Protein AF-X1QWD6-F1 (afdb_monomer_lite)

Organism: NCBI:txid412755

InterPro domains:
  IPR014016 UvrD-like helicase, ATP-binding domain [PF00580] (6-97)
  IPR027417 P-loop containing nucleoside triphosphate hydrolase [G3DSA:3.40.50.300] (2-114)
  IPR027417 P-loop containing nucleoside triphosphate hydrolase [SSF52540] (5-113)

Secondary structure (DSSP, 8-state):
-GGGGG--EEESSHHHHHHHHHHHHHHHHHHHTT---TTHHHHHHHHT--HHHHHHHHHHHHHHHHHTGGG--EEEHHHHHHHHHHHHHHHTT--TT------HHHHHHHHH--

Sequence (114 aa):
PEIFRHILAVTFTNKATDEMKGRILEELFRLASGVDSYVRSEIIEQQKLDGEEVSARARIILETILHNYSRFHIETIDRFFQRAIRAFTKEIGLAAGYEVELDAPRILSEAVDM

Foldseek 3Di:
DCCLLVDAAADADPVVLVVVVVVVLVQLVCLLVLHDDPCQVVCCVVVVDDSNVSNVVSVVVNVVCVVVVVSNRRYYPVVVVVVVVVVVCVVVCVDPPPPVVPPPVVVVVVVVVD

Structure (mmCIF, N/CA/C/O backbone):
data_AF-X1QWD6-F1
#
_entry.id   AF-X1QWD6-F1
#
loop_
_atom_site.group_PDB
_atom_site.id
_atom_site.type_symbol
_atom_site.label_atom_id
_atom_site.label_alt_id
_atom_site.label_comp_id
_atom_site.label_asym_id
_atom_site.label_entity_id
_atom_site.label_seq_id
_atom_site.pdbx_PDB_ins_code
_atom_site.Cartn_x
_atom_site.Cartn_y
_atom_site.Cartn_z
_atom_site.occupancy
_atom_site.B_iso_or_equiv
_atom_site.auth_seq_id
_atom_site.auth_comp_id
_atom_site.auth_asym_id
_atom_site.auth_atom_id
_atom_site.pdbx_PDB_model_num
ATOM 1 N N . PRO A 1 1 ? -13.595 -1.987 -1.562 1.00 71.81 1 PRO A N 1
ATOM 2 C CA . PRO A 1 1 ? -12.260 -2.329 -1.007 1.00 71.81 1 PRO A CA 1
ATOM 3 C C . PRO A 1 1 ? -11.137 -2.463 -2.053 1.00 71.81 1 PRO A C 1
ATOM 5 O O . PRO A 1 1 ? -9.989 -2.261 -1.694 1.00 71.81 1 PRO A O 1
ATOM 8 N N . GLU A 1 2 ? -11.432 -2.756 -3.328 1.00 89.12 2 GLU A N 1
ATOM 9 C CA . GLU A 1 2 ? -10.403 -3.082 -4.341 1.00 89.12 2 GLU A CA 1
ATOM 10 C C . GLU A 1 2 ? -9.769 -1.880 -5.065 1.00 89.12 2 GLU A C 1
ATOM 12 O O . GLU A 1 2 ? -8.957 -2.055 -5.970 1.00 89.12 2 GLU A O 1
ATOM 17 N N . ILE A 1 3 ? -10.110 -0.650 -4.667 1.00 90.88 3 ILE A N 1
ATOM 18 C CA . ILE A 1 3 ? -9.656 0.585 -5.334 1.00 90.88 3 ILE A CA 1
ATOM 19 C C . ILE A 1 3 ? -8.124 0.687 -5.365 1.00 90.88 3 ILE A C 1
ATOM 21 O O . ILE A 1 3 ? -7.572 1.178 -6.346 1.00 90.88 3 ILE A O 1
ATOM 25 N N . PHE A 1 4 ? -7.424 0.163 -4.350 1.00 93.62 4 PHE A N 1
ATOM 26 C CA . PHE A 1 4 ? -5.957 0.183 -4.290 1.00 93.62 4 PHE A CA 1
ATOM 27 C C . PHE A 1 4 ? -5.287 -0.481 -5.503 1.00 93.62 4 PHE A C 1
ATOM 29 O O . PHE A 1 4 ? -4.175 -0.103 -5.855 1.00 93.62 4 PHE A O 1
ATOM 36 N N . ARG A 1 5 ? -5.962 -1.424 -6.179 1.00 93.50 5 ARG A N 1
ATOM 37 C CA . ARG A 1 5 ? -5.456 -2.076 -7.399 1.00 93.50 5 ARG A CA 1
ATOM 38 C C . ARG A 1 5 ? -5.320 -1.113 -8.579 1.00 93.50 5 ARG A C 1
ATOM 40 O O . ARG A 1 5 ? -4.647 -1.433 -9.553 1.00 93.50 5 ARG A O 1
ATOM 47 N N . HIS A 1 6 ? -5.985 0.037 -8.509 1.00 93.44 6 HIS A N 1
ATOM 48 C CA . HIS A 1 6 ? -5.956 1.086 -9.525 1.00 93.44 6 HIS A CA 1
ATOM 49 C C . HIS A 1 6 ? -5.062 2.267 -9.128 1.00 93.44 6 HIS A C 1
ATOM 51 O O . HIS A 1 6 ? -4.923 3.209 -9.903 1.00 93.44 6 HIS A O 1
ATOM 57 N N . ILE A 1 7 ? -4.450 2.226 -7.941 1.00 95.19 7 ILE A N 1
ATOM 58 C CA . ILE A 1 7 ? -3.510 3.246 -7.479 1.00 95.19 7 ILE A CA 1
ATOM 59 C C . ILE A 1 7 ? -2.102 2.798 -7.860 1.00 95.19 7 ILE A C 1
ATOM 61 O O . ILE A 1 7 ? -1.663 1.726 -7.454 1.00 95.19 7 ILE A O 1
ATOM 65 N N . LEU A 1 8 ? -1.395 3.634 -8.620 1.00 95.44 8 LEU A N 1
ATOM 66 C CA . LEU A 1 8 ? 0.023 3.465 -8.920 1.00 95.44 8 LEU A CA 1
ATOM 67 C C . LEU A 1 8 ? 0.818 4.549 -8.191 1.00 95.44 8 LEU A C 1
ATOM 69 O O . LEU A 1 8 ? 0.640 5.734 -8.464 1.00 95.44 8 LEU A O 1
ATOM 73 N N . ALA A 1 9 ? 1.718 4.131 -7.307 1.00 96.81 9 ALA A N 1
ATOM 74 C CA . ALA A 1 9 ? 2.713 5.003 -6.699 1.00 96.81 9 ALA A CA 1
ATOM 75 C C . ALA A 1 9 ? 4.106 4.625 -7.211 1.00 96.81 9 ALA A C 1
ATOM 77 O O . ALA A 1 9 ? 4.488 3.453 -7.214 1.00 96.81 9 ALA A O 1
ATOM 78 N N . VAL A 1 10 ? 4.863 5.630 -7.647 1.00 96.94 10 VAL A N 1
ATOM 79 C CA . VAL A 1 10 ? 6.181 5.446 -8.258 1.00 96.94 10 VAL A CA 1
ATOM 80 C C . VAL A 1 10 ? 7.249 6.091 -7.385 1.00 96.94 10 VAL A C 1
ATOM 82 O O . VAL A 1 10 ? 7.076 7.206 -6.897 1.00 96.94 10 VAL A O 1
ATOM 85 N N . THR A 1 11 ? 8.364 5.392 -7.190 1.00 97.69 11 THR A N 1
ATOM 86 C CA . THR A 1 11 ? 9.508 5.861 -6.395 1.00 97.69 11 THR A CA 1
ATOM 87 C C . THR A 1 11 ? 10.825 5.712 -7.162 1.00 97.69 11 THR A C 1
ATOM 89 O O . THR A 1 11 ? 10.887 5.048 -8.195 1.00 97.69 11 THR A O 1
ATOM 92 N N . PHE A 1 12 ? 11.902 6.317 -6.657 1.00 97.56 12 PHE A N 1
ATOM 93 C CA . PHE A 1 12 ? 13.229 6.200 -7.276 1.00 97.56 12 PHE A CA 1
ATOM 94 C C . PHE A 1 12 ? 14.026 4.977 -6.814 1.00 97.56 12 PHE A C 1
ATOM 96 O O . PHE A 1 12 ? 14.914 4.527 -7.525 1.00 97.56 12 PHE A O 1
ATOM 103 N N . THR A 1 13 ? 13.751 4.434 -5.626 1.00 97.31 13 THR A N 1
ATOM 104 C CA . THR A 1 13 ? 14.556 3.346 -5.052 1.00 97.31 13 THR A CA 1
ATOM 105 C C . THR A 1 13 ? 13.677 2.234 -4.503 1.00 97.31 13 THR A C 1
ATOM 107 O O . THR A 1 13 ? 12.572 2.477 -4.017 1.00 97.31 13 THR A O 1
ATOM 110 N N . ASN A 1 14 ? 14.196 1.003 -4.519 1.00 95.81 14 ASN A N 1
ATOM 111 C CA . ASN A 1 14 ? 13.516 -0.133 -3.890 1.00 95.81 14 ASN A CA 1
ATOM 112 C C . ASN A 1 14 ? 13.286 0.117 -2.392 1.00 95.81 14 ASN A C 1
ATOM 114 O O . ASN A 1 14 ? 12.203 -0.146 -1.888 1.00 95.81 14 ASN A O 1
ATOM 118 N N . LYS A 1 15 ? 14.256 0.738 -1.707 1.00 97.81 15 LYS A N 1
ATOM 119 C CA . LYS A 1 15 ? 14.118 1.106 -0.293 1.00 97.81 15 LYS A CA 1
ATOM 120 C C . LYS A 1 15 ? 12.928 2.043 -0.053 1.00 97.81 15 LYS A C 1
ATOM 122 O O . LYS A 1 15 ? 12.168 1.817 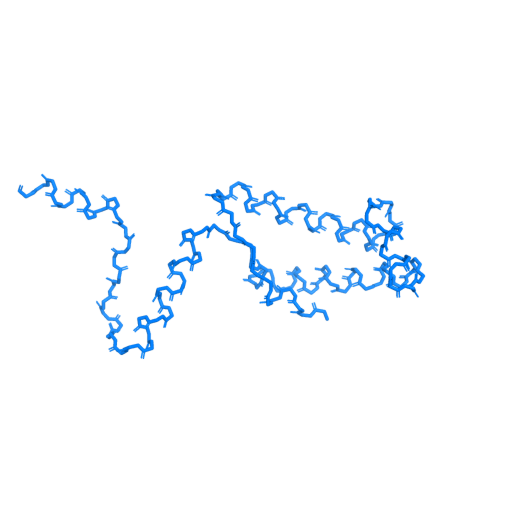0.878 1.00 97.81 15 LYS A O 1
ATOM 127 N N . ALA A 1 16 ? 12.745 3.061 -0.897 1.00 97.94 16 ALA A N 1
ATOM 128 C CA . ALA A 1 16 ? 11.605 3.972 -0.789 1.00 97.94 16 ALA A CA 1
ATOM 129 C C . ALA A 1 16 ? 10.272 3.270 -1.095 1.00 97.94 16 ALA A C 1
ATOM 131 O O . ALA A 1 16 ? 9.269 3.565 -0.449 1.00 97.94 16 ALA A O 1
ATOM 132 N N . THR A 1 17 ? 10.259 2.325 -2.043 1.00 97.81 17 THR A N 1
ATOM 133 C CA . THR A 1 17 ? 9.093 1.461 -2.291 1.00 97.81 17 THR A CA 1
ATOM 134 C C . THR A 1 17 ? 8.720 0.675 -1.033 1.00 97.81 17 THR A C 1
ATOM 136 O O . THR A 1 17 ? 7.565 0.715 -0.611 1.00 97.81 17 THR A O 1
ATOM 139 N N . ASP A 1 18 ? 9.686 -0.013 -0.422 1.00 97.62 18 ASP A N 1
ATOM 140 C CA . ASP A 1 18 ? 9.451 -0.859 0.753 1.00 97.62 18 ASP A CA 1
ATOM 141 C C . ASP A 1 18 ? 9.010 -0.029 1.962 1.00 97.62 18 ASP A C 1
ATOM 143 O O . ASP A 1 18 ? 8.038 -0.370 2.637 1.00 97.62 18 ASP A O 1
ATOM 147 N N . GLU A 1 19 ? 9.663 1.111 2.191 1.00 98.25 19 GLU A N 1
ATOM 148 C CA . GLU A 1 19 ? 9.301 2.050 3.250 1.00 98.25 19 GLU A CA 1
ATOM 149 C C . GLU A 1 19 ? 7.880 2.602 3.066 1.00 98.25 19 GLU A C 1
ATOM 151 O O . GLU A 1 19 ? 7.095 2.623 4.014 1.00 98.25 19 GLU A O 1
ATOM 156 N N . MET A 1 20 ? 7.515 3.007 1.847 1.00 97.56 20 MET A N 1
ATOM 157 C CA . MET A 1 20 ? 6.180 3.530 1.554 1.00 97.56 20 MET A CA 1
ATOM 158 C C . MET A 1 20 ? 5.099 2.460 1.746 1.00 97.56 20 MET A C 1
ATOM 160 O O . MET A 1 20 ? 4.066 2.740 2.356 1.00 97.56 20 MET A O 1
ATOM 164 N N . LYS A 1 21 ? 5.346 1.223 1.292 1.00 97.75 21 LYS A N 1
ATOM 165 C CA . LYS A 1 21 ? 4.438 0.092 1.536 1.00 97.75 21 LYS A CA 1
ATOM 166 C C . LYS A 1 21 ? 4.266 -0.167 3.029 1.00 97.75 21 LYS A C 1
ATOM 168 O O . LYS A 1 21 ? 3.133 -0.319 3.480 1.00 97.75 21 LYS A O 1
ATOM 173 N N . GLY A 1 22 ? 5.369 -0.192 3.777 1.00 97.69 22 GLY A N 1
ATOM 174 C CA . GLY A 1 22 ? 5.364 -0.396 5.223 1.00 97.69 22 GLY A CA 1
ATOM 175 C C . GLY A 1 22 ? 4.518 0.649 5.945 1.00 97.69 22 GLY A C 1
ATOM 176 O O . GLY A 1 22 ? 3.590 0.283 6.659 1.00 97.69 22 GLY A O 1
ATOM 177 N N . ARG A 1 23 ? 4.762 1.938 5.677 1.00 97.25 23 ARG A N 1
ATOM 178 C CA . ARG A 1 23 ? 4.020 3.048 6.299 1.00 97.25 23 ARG A CA 1
ATOM 179 C C . ARG A 1 23 ? 2.514 2.977 6.025 1.00 97.25 23 ARG A C 1
ATOM 181 O O . ARG A 1 23 ? 1.722 3.160 6.940 1.00 97.25 23 ARG A O 1
ATOM 188 N N . ILE A 1 24 ? 2.104 2.676 4.789 1.00 96.88 24 ILE A N 1
ATOM 189 C CA . ILE A 1 24 ? 0.675 2.572 4.440 1.00 96.88 24 ILE A CA 1
ATOM 190 C C . ILE A 1 24 ? 0.009 1.401 5.171 1.00 96.88 24 ILE A C 1
ATOM 192 O O . ILE A 1 24 ? -1.092 1.551 5.700 1.00 96.88 24 ILE A O 1
ATOM 196 N N . LEU A 1 25 ? 0.662 0.236 5.207 1.00 97.25 25 LEU A N 1
ATOM 197 C CA . LEU A 1 25 ? 0.130 -0.930 5.914 1.00 97.25 25 LEU A CA 1
ATOM 198 C C . LEU A 1 25 ? 0.065 -0.704 7.426 1.00 97.25 25 LEU A C 1
ATOM 200 O O . LEU A 1 25 ? -0.906 -1.115 8.056 1.00 97.25 25 LEU A O 1
ATOM 204 N N . GLU A 1 26 ? 1.075 -0.051 8.000 1.00 97.06 26 GLU A N 1
ATOM 205 C CA . GLU A 1 26 ? 1.108 0.279 9.423 1.00 97.06 26 GLU A CA 1
ATOM 206 C C . GLU A 1 26 ? -0.031 1.232 9.800 1.00 97.06 26 GLU A C 1
ATOM 208 O O . GLU A 1 26 ? -0.739 0.982 10.775 1.00 97.06 26 GLU A O 1
ATOM 213 N N . GLU A 1 27 ? -0.278 2.272 9.002 1.00 96.75 27 GLU A N 1
ATOM 214 C CA . GLU A 1 27 ? -1.402 3.182 9.242 1.00 96.75 27 GLU A CA 1
ATOM 215 C C . GLU A 1 27 ? -2.754 2.479 9.102 1.00 96.75 27 GLU A C 1
ATOM 217 O O . GLU A 1 27 ? -3.625 2.635 9.960 1.00 96.75 27 GLU A O 1
ATOM 222 N N . LEU A 1 28 ? -2.927 1.630 8.084 1.00 96.62 28 LEU A N 1
ATOM 223 C CA . LEU A 1 28 ? -4.132 0.808 7.956 1.00 96.62 28 LEU A CA 1
ATOM 224 C C . LEU A 1 28 ? -4.321 -0.124 9.158 1.00 96.62 28 LEU A C 1
ATOM 226 O O . LEU A 1 28 ? -5.450 -0.308 9.606 1.00 96.62 28 LEU A O 1
ATOM 230 N N . PHE A 1 29 ? -3.240 -0.682 9.706 1.00 97.31 29 PHE A N 1
ATOM 231 C CA . PHE A 1 29 ? -3.287 -1.518 10.902 1.00 97.31 29 PHE A CA 1
ATOM 232 C C . PHE A 1 29 ? -3.665 -0.726 12.158 1.00 97.31 29 PHE A C 1
ATOM 234 O O . PHE A 1 29 ? -4.501 -1.194 12.936 1.00 97.31 29 PHE A O 1
ATOM 241 N N . ARG A 1 30 ? -3.115 0.481 12.349 1.00 96.50 30 ARG A N 1
ATOM 242 C CA . ARG A 1 30 ? -3.493 1.382 13.453 1.00 96.50 30 ARG A CA 1
ATOM 243 C C . ARG A 1 30 ? -4.976 1.731 13.386 1.00 96.50 30 ARG A C 1
ATOM 245 O O . ARG A 1 30 ? -5.692 1.511 14.364 1.00 96.50 30 ARG A O 1
ATOM 252 N N . LEU A 1 31 ? -5.446 2.156 12.209 1.00 96.38 31 LEU A N 1
ATOM 253 C CA . LEU A 1 31 ? -6.858 2.443 11.951 1.00 96.38 31 LEU A CA 1
ATOM 254 C C . LEU A 1 31 ? -7.735 1.212 12.208 1.00 96.38 31 LEU A C 1
ATOM 256 O O . LEU A 1 31 ? -8.718 1.307 12.935 1.00 96.38 31 LEU A O 1
ATOM 260 N N . ALA A 1 32 ? -7.355 0.044 11.682 1.00 96.81 32 ALA A N 1
ATOM 261 C CA . ALA A 1 32 ? -8.086 -1.209 11.870 1.00 96.81 32 ALA A CA 1
ATOM 262 C C . ALA A 1 32 ? -8.133 -1.675 13.332 1.00 96.81 32 ALA A C 1
ATOM 264 O O . ALA A 1 32 ? -9.057 -2.392 13.720 1.00 96.81 32 ALA A O 1
ATOM 265 N N . SER A 1 33 ? -7.146 -1.294 14.140 1.00 95.75 33 SER A N 1
ATOM 266 C CA . SER A 1 33 ? -7.061 -1.635 15.563 1.00 95.75 33 SER A CA 1
ATOM 267 C C . SER A 1 33 ? -7.763 -0.613 16.463 1.00 95.75 33 SER A C 1
ATOM 269 O O . SER A 1 33 ? -7.784 -0.796 17.677 1.00 95.75 33 SER A O 1
ATOM 271 N N . GLY A 1 34 ? -8.318 0.466 15.897 1.00 90.56 34 GLY A N 1
ATOM 272 C CA . GLY A 1 34 ? -8.901 1.570 16.664 1.00 90.56 34 GLY A CA 1
ATOM 273 C C . GLY A 1 34 ? -7.873 2.350 17.492 1.00 90.56 34 GLY A C 1
ATOM 274 O O . GLY A 1 34 ? -8.254 3.096 18.392 1.00 90.56 34 GLY A O 1
ATOM 275 N N . VAL A 1 35 ? -6.580 2.167 17.206 1.00 89.00 35 VAL A N 1
ATOM 276 C CA . VAL A 1 35 ? -5.477 2.882 17.856 1.00 89.00 35 VAL A CA 1
ATOM 277 C C . VAL A 1 35 ? -5.350 4.263 17.220 1.00 89.00 35 VAL A C 1
ATOM 279 O O . VAL A 1 35 ? -5.728 4.468 16.064 1.00 89.00 35 VAL A O 1
ATOM 282 N N . ASP A 1 36 ? -4.827 5.218 17.984 1.00 81.56 36 ASP A N 1
ATOM 283 C CA . ASP A 1 36 ? -4.622 6.573 17.496 1.00 81.56 36 ASP A CA 1
ATOM 284 C C . ASP A 1 36 ? -3.711 6.594 16.253 1.00 81.56 36 ASP A C 1
ATOM 286 O O . ASP A 1 36 ? -2.670 5.927 16.191 1.00 81.56 36 ASP A O 1
ATOM 290 N N . SER A 1 37 ? -4.150 7.341 15.246 1.00 84.25 37 SER A N 1
ATOM 291 C CA . SER A 1 37 ? -3.490 7.538 13.956 1.00 84.25 37 SER A CA 1
ATOM 292 C C . SER A 1 37 ? -3.683 8.997 13.574 1.00 84.25 37 SER A C 1
ATOM 294 O O . SER A 1 37 ? -4.770 9.552 13.748 1.00 84.25 37 SER A O 1
ATOM 296 N N . TYR A 1 38 ? -2.639 9.615 13.025 1.00 85.06 38 TYR A N 1
ATOM 297 C CA . TYR A 1 38 ? -2.644 11.043 12.711 1.00 85.06 38 TYR A CA 1
ATOM 298 C C . TYR A 1 38 ? -3.722 11.432 11.682 1.00 85.06 38 TYR A C 1
ATOM 300 O O . TYR A 1 38 ? -4.129 12.588 11.647 1.00 85.06 38 TYR A O 1
ATOM 308 N N . VAL A 1 39 ? -4.217 10.476 10.882 1.00 90.19 39 VAL A N 1
ATOM 309 C CA . VAL A 1 39 ? -5.296 10.687 9.899 1.00 90.19 39 VAL A CA 1
ATOM 310 C C . VAL A 1 39 ? -6.688 10.315 10.412 1.00 90.19 39 VAL A C 1
ATOM 312 O O . VAL A 1 39 ? -7.682 10.615 9.755 1.00 90.19 39 VAL A O 1
ATOM 315 N N . ARG A 1 40 ? -6.811 9.652 11.570 1.00 92.88 40 ARG A N 1
ATOM 316 C CA . ARG A 1 40 ? -8.091 9.069 12.009 1.00 92.88 40 ARG A CA 1
ATOM 317 C C . ARG A 1 40 ? -9.171 10.126 12.222 1.00 92.88 40 ARG A C 1
ATOM 319 O O . ARG A 1 40 ? -10.278 9.971 11.712 1.00 92.88 40 ARG A O 1
ATOM 326 N N . SER A 1 41 ? -8.848 11.185 12.961 1.00 91.31 41 SER A N 1
ATOM 327 C CA . SER A 1 41 ? -9.786 12.275 13.252 1.00 91.31 41 SER A CA 1
ATOM 328 C C . SER A 1 41 ? -10.220 13.001 11.979 1.00 91.31 41 SER A C 1
ATOM 330 O O . SER A 1 41 ? -11.406 13.267 11.803 1.00 91.31 41 SER A O 1
ATOM 332 N N . GLU A 1 42 ? -9.282 13.235 11.058 1.00 92.88 42 GLU A N 1
ATOM 333 C CA . GLU A 1 42 ? -9.564 13.857 9.763 1.00 92.88 42 GLU A CA 1
ATOM 334 C C . GLU A 1 42 ? -10.509 12.992 8.914 1.00 92.88 42 GLU A C 1
ATOM 336 O O . GLU A 1 42 ? -11.468 13.502 8.339 1.00 92.88 42 GLU A O 1
ATOM 341 N N . ILE A 1 43 ? -10.304 11.670 8.884 1.00 93.62 43 ILE A N 1
ATOM 342 C CA . ILE A 1 43 ? -11.184 10.736 8.165 1.00 93.62 43 ILE A CA 1
ATOM 343 C C . ILE A 1 43 ? -12.594 10.736 8.766 1.00 93.62 43 ILE A C 1
ATOM 345 O O . ILE A 1 43 ? -13.569 10.793 8.017 1.00 93.62 43 ILE A O 1
ATOM 349 N N . ILE A 1 44 ? -12.710 10.677 10.097 1.00 93.25 44 ILE A N 1
ATOM 350 C CA . ILE A 1 44 ? -13.996 10.720 10.814 1.00 93.25 44 ILE A CA 1
ATOM 351 C C . ILE A 1 44 ? -14.769 11.988 10.435 1.00 93.25 44 ILE A C 1
ATOM 353 O O . ILE A 1 44 ? -15.940 11.912 10.060 1.00 93.25 44 ILE A O 1
ATOM 357 N N . GLU A 1 45 ? -14.100 13.142 10.469 1.00 93.62 45 GLU A N 1
ATOM 358 C CA . GLU A 1 45 ? -14.705 14.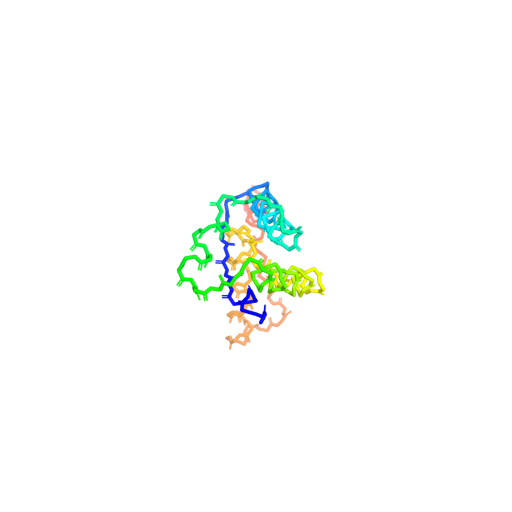436 10.161 1.00 93.62 45 GLU A CA 1
ATOM 359 C C . GLU A 1 45 ? -15.110 14.551 8.683 1.00 93.62 45 GLU A C 1
ATOM 361 O O . GLU A 1 45 ? -16.263 14.863 8.374 1.00 93.62 45 GLU A O 1
ATOM 366 N N . GLN A 1 46 ? -14.195 14.251 7.756 1.00 95.19 46 GLN A N 1
ATOM 367 C CA . GLN A 1 46 ? -14.431 14.417 6.319 1.00 95.19 46 GLN A CA 1
ATOM 368 C C . GLN A 1 46 ? -15.448 13.418 5.763 1.00 95.19 46 GLN A C 1
ATOM 370 O O . GLN A 1 46 ? -16.236 13.761 4.881 1.00 95.19 46 GLN A O 1
ATOM 375 N N . GLN A 1 47 ? -15.434 12.180 6.262 1.00 93.25 47 GLN A N 1
ATOM 376 C CA . GLN A 1 47 ? -16.307 11.111 5.774 1.00 93.25 47 GLN A CA 1
ATOM 377 C C . GLN A 1 47 ? -17.611 10.998 6.569 1.00 93.25 47 GLN A C 1
ATOM 379 O O . GLN A 1 47 ? -18.498 10.250 6.158 1.00 93.25 47 GLN A O 1
ATOM 384 N N . LYS A 1 48 ? -17.751 11.747 7.676 1.00 93.88 48 LYS A N 1
ATOM 385 C CA . LYS A 1 48 ? -18.905 11.697 8.592 1.00 93.88 48 LYS A CA 1
ATOM 386 C C . LYS A 1 48 ? -19.205 10.273 9.077 1.00 93.88 48 LYS A C 1
ATOM 388 O O . LYS A 1 48 ? -20.362 9.862 9.132 1.00 93.88 48 LYS A O 1
ATOM 393 N N . LEU A 1 49 ? -18.149 9.526 9.387 1.00 93.06 49 LEU A N 1
ATOM 394 C CA . LEU A 1 49 ? -18.216 8.160 9.908 1.00 93.06 49 LEU A CA 1
ATOM 395 C C . LEU A 1 49 ? -17.903 8.173 11.398 1.00 93.06 49 LEU A C 1
ATOM 397 O O . LEU A 1 49 ? -17.126 9.010 11.851 1.00 93.06 49 LEU A O 1
ATOM 401 N N . ASP A 1 50 ? -18.444 7.225 12.156 1.00 93.62 50 ASP A N 1
ATOM 402 C CA . ASP A 1 50 ? -17.973 7.015 13.521 1.00 93.62 50 ASP A CA 1
ATOM 403 C C . ASP A 1 50 ? -16.634 6.251 13.553 1.00 93.62 50 ASP A C 1
ATOM 405 O O . ASP A 1 50 ? -16.123 5.733 12.552 1.00 93.62 50 ASP A O 1
ATOM 409 N N . GLY A 1 51 ? -16.029 6.204 14.739 1.00 93.19 51 GLY A N 1
ATOM 410 C CA . GLY A 1 51 ? -14.728 5.579 14.926 1.00 93.19 51 GLY A CA 1
ATOM 411 C C . GLY A 1 51 ? -14.717 4.056 14.751 1.00 93.19 51 GLY A C 1
ATOM 412 O O . GLY A 1 51 ? -13.658 3.508 14.425 1.00 93.19 51 GLY A O 1
ATOM 413 N N . GLU A 1 52 ? -15.843 3.373 14.969 1.00 94.94 52 GLU A N 1
ATOM 414 C CA . GLU A 1 52 ? -15.953 1.922 14.779 1.00 94.94 52 GLU A CA 1
ATOM 415 C C . GLU A 1 52 ? -16.043 1.592 13.292 1.00 94.94 52 GLU A C 1
ATOM 417 O O . GLU A 1 52 ? -15.338 0.702 12.813 1.00 94.94 52 GLU A O 1
ATOM 422 N N . GLU A 1 53 ? -16.823 2.363 12.536 1.00 95.81 53 GLU A N 1
ATOM 423 C CA . GLU A 1 53 ? -16.984 2.186 11.101 1.00 95.81 53 GLU A CA 1
ATOM 424 C C . GLU A 1 53 ? -15.675 2.443 10.343 1.00 95.81 53 GLU A C 1
ATOM 426 O O . GLU A 1 53 ? -15.320 1.674 9.443 1.00 95.81 53 GLU A O 1
ATOM 431 N N . VAL A 1 54 ? -14.895 3.454 10.743 1.00 95.56 54 VAL A N 1
ATOM 432 C CA . VAL A 1 54 ? -13.536 3.663 10.208 1.00 95.56 54 VAL A CA 1
ATOM 433 C C . VAL A 1 54 ? -12.654 2.440 10.461 1.00 95.56 54 VAL A C 1
ATOM 435 O O . VAL A 1 54 ? -11.995 1.956 9.537 1.00 95.56 54 VAL A O 1
ATOM 438 N N . SER A 1 55 ? -12.678 1.899 11.681 1.00 96.69 55 SER A N 1
ATOM 439 C CA . SER A 1 55 ? -11.863 0.737 12.057 1.00 96.69 55 SER A CA 1
ATOM 440 C C . SER A 1 55 ? -12.267 -0.517 11.274 1.00 96.69 55 SER A C 1
ATOM 442 O O . SER A 1 55 ? -11.415 -1.233 10.743 1.00 96.69 55 SER A O 1
ATOM 444 N N . ALA A 1 56 ? -13.571 -0.758 11.129 1.00 96.88 56 ALA A N 1
ATOM 445 C CA . ALA A 1 56 ? -14.109 -1.880 10.368 1.00 96.88 56 ALA A CA 1
ATOM 446 C C . ALA A 1 56 ? -13.724 -1.799 8.883 1.00 96.88 56 ALA A C 1
ATOM 448 O O . ALA A 1 56 ? -13.242 -2.776 8.305 1.00 96.88 56 ALA A O 1
ATOM 449 N N . ARG A 1 57 ? -13.866 -0.620 8.262 1.00 95.94 57 ARG A N 1
ATOM 450 C CA . ARG A 1 57 ? -13.489 -0.407 6.856 1.00 95.94 57 ARG A CA 1
ATOM 451 C C . ARG A 1 57 ? -11.981 -0.544 6.644 1.00 95.94 57 ARG A C 1
ATOM 453 O O . ARG A 1 57 ? -11.570 -1.189 5.679 1.00 95.94 57 ARG A O 1
ATOM 460 N N . ALA A 1 58 ? -11.163 0.007 7.542 1.00 96.44 58 ALA A N 1
ATOM 461 C CA . ALA A 1 58 ? -9.708 -0.119 7.483 1.00 96.44 58 ALA A CA 1
ATOM 462 C C . ALA A 1 58 ? -9.259 -1.583 7.574 1.00 96.44 58 ALA A C 1
ATOM 464 O O . ALA A 1 58 ? -8.399 -1.997 6.798 1.00 96.44 58 ALA A O 1
ATOM 465 N N . ARG A 1 59 ? -9.893 -2.388 8.440 1.00 97.88 59 ARG A N 1
ATOM 466 C CA . ARG A 1 59 ? -9.626 -3.831 8.542 1.00 97.88 59 ARG A CA 1
ATOM 467 C C . ARG A 1 59 ? -9.890 -4.554 7.225 1.00 97.88 59 ARG A C 1
ATOM 469 O O . ARG A 1 59 ? -9.006 -5.247 6.733 1.00 97.88 59 ARG A O 1
ATOM 476 N N . ILE A 1 60 ? -11.053 -4.317 6.614 1.00 97.88 60 ILE A N 1
ATOM 477 C CA . ILE A 1 60 ? -11.402 -4.918 5.318 1.00 97.88 60 ILE A CA 1
ATOM 478 C C . ILE A 1 60 ? -10.377 -4.520 4.249 1.00 97.88 60 ILE A C 1
ATOM 480 O O . ILE A 1 60 ? -9.935 -5.367 3.474 1.00 97.88 60 ILE A O 1
ATOM 484 N N . ILE A 1 61 ? -9.981 -3.245 4.187 1.00 97.00 61 ILE A N 1
ATOM 485 C CA . ILE A 1 61 ? -8.989 -2.762 3.213 1.00 97.00 61 ILE A CA 1
ATOM 486 C C . ILE A 1 61 ? -7.628 -3.428 3.444 1.00 97.00 61 ILE A C 1
ATOM 488 O O . ILE A 1 61 ? -7.042 -3.935 2.488 1.00 97.00 61 ILE A O 1
ATOM 492 N N . LEU A 1 62 ? -7.148 -3.465 4.691 1.00 97.69 62 LEU A N 1
ATOM 493 C CA . LEU A 1 62 ? -5.877 -4.085 5.061 1.00 97.69 62 LEU A CA 1
ATOM 494 C C . LEU A 1 62 ? -5.840 -5.563 4.663 1.00 97.69 62 LEU A C 1
ATOM 496 O O . LEU A 1 62 ? -4.929 -5.982 3.953 1.00 97.69 62 LEU A O 1
ATOM 500 N N . GLU A 1 63 ? -6.849 -6.337 5.060 1.00 97.88 63 GLU A N 1
ATOM 501 C CA . GLU A 1 63 ? -6.959 -7.760 4.721 1.00 97.88 63 GLU A CA 1
ATOM 502 C C . GLU A 1 63 ? -7.009 -7.966 3.204 1.00 97.88 63 GLU A C 1
ATOM 504 O O . GLU A 1 63 ? -6.297 -8.814 2.663 1.00 97.88 63 GLU A O 1
ATOM 509 N N . THR A 1 64 ? -7.779 -7.140 2.488 1.00 97.62 64 THR A N 1
ATOM 510 C CA . THR A 1 64 ? -7.875 -7.223 1.024 1.00 97.62 64 THR A CA 1
ATOM 511 C C . THR A 1 64 ? -6.519 -6.969 0.357 1.00 97.62 64 THR A C 1
ATOM 513 O O . THR A 1 64 ? -6.156 -7.689 -0.580 1.00 97.62 64 THR A O 1
ATOM 516 N N . ILE A 1 65 ? -5.750 -5.985 0.841 1.00 97.50 65 ILE A N 1
ATOM 517 C CA . ILE A 1 65 ? -4.397 -5.696 0.346 1.00 97.50 65 ILE A CA 1
ATOM 518 C C . ILE A 1 65 ? -3.458 -6.862 0.642 1.00 97.50 65 ILE A C 1
ATOM 520 O O . ILE A 1 65 ? -2.739 -7.285 -0.258 1.00 97.50 65 ILE A O 1
ATOM 524 N N . LEU A 1 66 ? -3.469 -7.413 1.858 1.00 96.56 66 LEU A N 1
ATOM 525 C CA . LEU A 1 66 ? -2.596 -8.530 2.233 1.00 96.56 66 LEU A CA 1
ATOM 526 C C . LEU A 1 66 ? -2.891 -9.789 1.402 1.00 96.56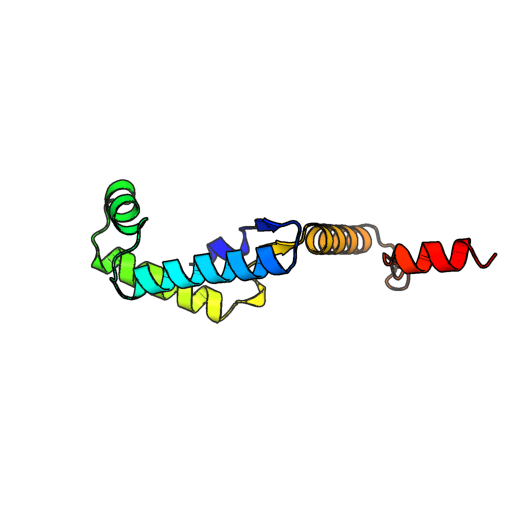 66 LEU A C 1
ATOM 528 O O . LEU A 1 66 ? -1.963 -10.426 0.906 1.00 96.56 66 LEU A O 1
ATOM 532 N N . HIS A 1 67 ? -4.167 -10.103 1.159 1.00 96.50 67 HIS A N 1
ATOM 533 C CA . HIS A 1 67 ? -4.562 -11.211 0.283 1.00 96.50 67 HIS A CA 1
ATOM 534 C C . HIS A 1 67 ? -4.179 -10.993 -1.187 1.00 96.50 67 HIS A C 1
ATOM 536 O O . HIS A 1 67 ? -3.958 -11.957 -1.917 1.00 96.50 67 HIS A O 1
ATOM 542 N N . ASN A 1 68 ? -4.087 -9.739 -1.636 1.00 95.06 68 ASN A N 1
ATOM 543 C CA . ASN A 1 68 ? -3.813 -9.379 -3.027 1.00 95.06 68 ASN A CA 1
ATOM 544 C C . ASN A 1 68 ? -2.555 -8.511 -3.151 1.00 95.06 68 ASN A C 1
ATOM 546 O O . ASN A 1 68 ? -2.512 -7.586 -3.965 1.00 95.06 68 ASN A O 1
ATOM 550 N N . TYR A 1 69 ? -1.523 -8.812 -2.361 1.00 94.38 69 TYR A N 1
ATOM 551 C CA . TYR A 1 69 ? -0.371 -7.923 -2.190 1.00 94.38 69 TYR A CA 1
ATOM 552 C C . TYR A 1 69 ? 0.394 -7.648 -3.491 1.00 94.38 69 TYR A C 1
ATOM 554 O O . TYR A 1 69 ? 0.915 -6.554 -3.700 1.00 94.38 69 TYR A O 1
ATOM 562 N N . SER A 1 70 ? 0.392 -8.601 -4.427 1.00 92.38 70 SER A N 1
ATOM 563 C CA . SER A 1 70 ? 0.972 -8.433 -5.769 1.00 92.38 70 SER A CA 1
ATOM 564 C C . SER A 1 70 ? 0.291 -7.346 -6.612 1.00 92.38 70 SER A C 1
ATOM 566 O O . SER A 1 70 ? 0.881 -6.858 -7.575 1.00 92.38 70 SER A O 1
ATOM 568 N N . ARG A 1 71 ? -0.935 -6.947 -6.254 1.00 92.75 71 ARG A N 1
ATOM 569 C CA . ARG A 1 71 ? -1.706 -5.871 -6.894 1.00 92.75 71 ARG A CA 1
ATOM 570 C C . ARG A 1 71 ? -1.581 -4.529 -6.168 1.00 92.75 71 ARG A C 1
ATOM 572 O O . ARG A 1 71 ? -2.208 -3.558 -6.577 1.00 92.75 71 ARG A O 1
ATOM 579 N N . PHE A 1 72 ? -0.792 -4.458 -5.095 1.00 95.31 72 PHE A N 1
ATOM 580 C CA . PHE A 1 72 ? -0.484 -3.207 -4.411 1.00 95.31 72 PHE A CA 1
ATOM 581 C C . PHE A 1 72 ? 0.671 -2.496 -5.132 1.00 95.31 72 PHE A C 1
ATOM 583 O O . PHE A 1 72 ? 1.853 -2.720 -4.843 1.00 95.31 72 PHE A O 1
ATOM 590 N N . HIS A 1 73 ? 0.314 -1.690 -6.137 1.00 95.00 73 HIS A N 1
ATOM 591 C CA . HIS A 1 73 ? 1.238 -1.114 -7.118 1.00 95.00 73 HIS A CA 1
ATOM 592 C C . HIS A 1 73 ? 2.010 0.099 -6.585 1.00 95.00 73 HIS A C 1
ATOM 594 O O . HIS A 1 73 ? 1.827 1.232 -7.023 1.00 95.00 73 HIS A O 1
ATOM 600 N N . ILE A 1 74 ? 2.924 -0.174 -5.657 1.00 96.94 74 ILE A N 1
ATOM 601 C CA . ILE A 1 74 ? 4.014 0.732 -5.290 1.00 96.94 74 ILE A CA 1
ATOM 602 C C . ILE A 1 74 ? 5.299 0.120 -5.838 1.00 96.94 74 ILE A C 1
ATOM 604 O O . ILE A 1 74 ? 5.676 -0.987 -5.438 1.00 96.94 74 ILE A O 1
ATOM 608 N N . GLU A 1 75 ? 5.925 0.793 -6.797 1.00 95.88 75 GLU A N 1
ATOM 609 C CA . GLU A 1 75 ? 7.103 0.285 -7.500 1.00 95.88 75 GLU A CA 1
ATOM 610 C C . GLU A 1 75 ? 8.094 1.397 -7.852 1.00 95.88 75 GLU A C 1
ATOM 612 O O . GLU A 1 75 ? 7.821 2.589 -7.695 1.00 95.88 75 GLU A O 1
ATOM 617 N N . THR A 1 76 ? 9.286 1.008 -8.299 1.00 97.31 76 THR A N 1
ATOM 618 C CA . THR A 1 76 ? 10.249 1.971 -8.826 1.00 97.31 76 THR A CA 1
ATOM 619 C C . THR A 1 76 ? 9.853 2.420 -10.227 1.00 97.31 76 THR A C 1
ATOM 621 O O . THR A 1 76 ? 9.179 1.694 -10.964 1.00 97.31 76 THR A O 1
ATOM 624 N N . ILE A 1 77 ? 10.315 3.607 -10.611 1.00 96.38 77 ILE A N 1
ATOM 625 C CA . ILE A 1 77 ? 10.109 4.171 -11.947 1.00 96.38 77 ILE A CA 1
ATOM 626 C C . ILE A 1 77 ? 10.577 3.223 -13.057 1.00 96.38 77 ILE A C 1
ATOM 628 O O . ILE A 1 77 ? 9.852 3.022 -14.029 1.00 96.38 77 ILE A O 1
ATOM 632 N N . ASP A 1 78 ? 11.708 2.544 -12.863 1.00 92.00 78 ASP A N 1
ATOM 633 C CA . ASP A 1 78 ? 12.240 1.583 -13.834 1.00 92.00 78 ASP A CA 1
ATOM 634 C C . ASP A 1 78 ? 11.303 0.388 -14.027 1.00 92.00 78 ASP A C 1
ATOM 636 O O . ASP A 1 78 ? 10.998 0.005 -15.156 1.00 92.00 78 ASP A O 1
ATOM 640 N N . ARG A 1 79 ? 10.782 -0.185 -12.932 1.00 91.50 79 ARG A N 1
ATOM 641 C CA . ARG A 1 79 ? 9.843 -1.319 -13.001 1.00 91.50 79 ARG A CA 1
ATOM 642 C C . ARG A 1 79 ? 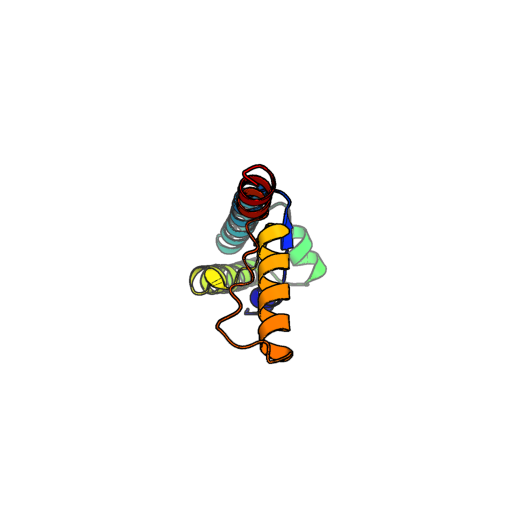8.547 -0.927 -13.701 1.00 91.50 79 ARG A C 1
ATOM 644 O O . ARG A 1 79 ? 8.055 -1.696 -14.531 1.00 91.50 79 ARG A O 1
ATOM 651 N N . PHE A 1 80 ? 8.038 0.270 -13.413 1.00 92.88 80 PHE A N 1
ATOM 652 C CA . PHE A 1 80 ? 6.875 0.823 -14.097 1.00 92.88 80 PHE A CA 1
ATOM 653 C C . PHE A 1 80 ? 7.123 0.967 -15.605 1.00 92.88 80 PHE A C 1
ATOM 655 O O . PHE A 1 80 ? 6.346 0.434 -16.400 1.00 92.88 80 PHE A O 1
ATOM 662 N N . PHE A 1 81 ? 8.223 1.610 -16.010 1.00 92.00 81 PHE A N 1
ATOM 663 C CA . PHE A 1 81 ? 8.552 1.792 -17.426 1.00 92.00 81 PHE A CA 1
ATOM 664 C C . PHE A 1 81 ? 8.748 0.463 -18.152 1.00 92.00 81 PHE A C 1
ATOM 666 O O . PHE A 1 81 ? 8.174 0.263 -19.220 1.00 92.00 81 PHE A O 1
ATOM 673 N N . GLN A 1 82 ? 9.479 -0.485 -17.564 1.00 88.44 82 GLN A N 1
ATOM 674 C CA . GLN A 1 82 ? 9.649 -1.813 -18.153 1.00 88.44 82 GLN A CA 1
ATOM 675 C C . GLN A 1 82 ? 8.306 -2.540 -18.325 1.00 88.44 82 GLN A C 1
ATOM 677 O O . GLN A 1 82 ? 8.081 -3.212 -19.331 1.00 88.44 82 GLN A O 1
ATOM 682 N N . ARG A 1 83 ? 7.393 -2.423 -17.349 1.00 87.62 83 ARG A N 1
ATOM 683 C CA . ARG A 1 83 ? 6.041 -2.994 -17.436 1.00 87.62 83 ARG A CA 1
ATOM 684 C C . ARG A 1 83 ? 5.220 -2.333 -18.545 1.00 87.62 83 ARG A C 1
ATOM 686 O O . ARG A 1 83 ? 4.565 -3.056 -19.292 1.00 87.62 83 ARG A O 1
ATOM 693 N N . ALA A 1 84 ? 5.287 -1.009 -18.675 1.00 89.12 84 ALA A N 1
ATOM 694 C CA . ALA A 1 84 ? 4.613 -0.262 -19.734 1.00 89.12 84 ALA A CA 1
ATOM 695 C C . ALA A 1 84 ? 5.141 -0.650 -21.124 1.00 89.12 84 ALA A C 1
ATOM 697 O O . ALA A 1 84 ? 4.354 -1.009 -21.995 1.00 89.12 84 ALA A O 1
ATOM 698 N N . ILE A 1 85 ? 6.465 -0.676 -21.311 1.00 87.75 85 ILE A N 1
ATOM 699 C CA . ILE A 1 85 ? 7.102 -1.072 -22.578 1.00 87.75 85 ILE A CA 1
ATOM 700 C C . ILE A 1 85 ? 6.675 -2.488 -22.974 1.00 87.75 85 ILE A C 1
ATOM 702 O O . ILE A 1 85 ? 6.205 -2.686 -24.089 1.00 87.75 85 ILE A O 1
ATOM 706 N N . ARG A 1 86 ? 6.743 -3.461 -22.052 1.00 81.69 86 ARG A N 1
ATOM 707 C CA . ARG A 1 86 ? 6.304 -4.843 -22.320 1.00 81.69 86 ARG A CA 1
ATOM 708 C C . ARG A 1 86 ? 4.840 -4.932 -22.754 1.00 81.69 86 ARG A C 1
ATOM 710 O O . ARG A 1 86 ? 4.512 -5.748 -23.614 1.00 81.69 86 ARG A O 1
ATOM 717 N N . ALA A 1 87 ? 3.963 -4.116 -22.167 1.00 83.62 87 ALA A N 1
ATOM 718 C CA . ALA A 1 87 ? 2.559 -4.066 -22.564 1.00 83.62 87 ALA A CA 1
ATOM 719 C C . ALA A 1 87 ? 2.401 -3.545 -24.003 1.00 83.62 87 ALA A C 1
ATOM 721 O O . ALA A 1 87 ? 1.710 -4.180 -24.796 1.00 83.62 87 ALA A O 1
ATOM 722 N N . PHE A 1 88 ? 3.116 -2.477 -24.369 1.00 81.19 88 PHE A N 1
ATOM 723 C CA . PHE A 1 88 ? 3.097 -1.935 -25.731 1.00 81.19 88 PHE A CA 1
ATOM 724 C C . PHE A 1 88 ? 3.695 -2.889 -26.767 1.00 81.19 88 PHE A C 1
ATOM 726 O O . PHE A 1 88 ? 3.115 -3.056 -27.836 1.00 81.19 88 PHE A O 1
ATOM 733 N N . THR A 1 89 ? 4.810 -3.564 -26.463 1.00 77.12 89 THR A N 1
ATOM 734 C CA . THR A 1 89 ? 5.422 -4.549 -27.375 1.00 77.12 89 THR A CA 1
ATOM 735 C C . THR A 1 89 ? 4.440 -5.667 -27.729 1.00 77.12 89 THR A C 1
ATOM 737 O O . THR A 1 89 ? 4.364 -6.082 -28.885 1.00 77.12 89 THR A O 1
ATOM 740 N N . LYS A 1 90 ? 3.632 -6.106 -26.754 1.00 70.94 90 LYS A N 1
ATOM 741 C CA . LYS A 1 90 ? 2.570 -7.093 -26.970 1.00 70.94 90 LYS A CA 1
ATOM 742 C C . LYS A 1 90 ? 1.458 -6.570 -27.889 1.00 70.94 90 LYS A C 1
ATOM 744 O O . LYS A 1 90 ? 0.916 -7.349 -28.669 1.00 70.94 90 LYS A O 1
ATOM 749 N N . GLU A 1 91 ? 1.112 -5.286 -27.805 1.00 69.75 91 GLU A N 1
ATOM 750 C CA . GLU A 1 91 ? 0.051 -4.670 -28.617 1.00 69.75 91 GLU A CA 1
ATOM 751 C C . GLU A 1 91 ? 0.456 -4.453 -30.080 1.00 69.75 91 GLU A C 1
ATOM 753 O O . GLU A 1 91 ? -0.373 -4.617 -30.971 1.00 69.75 91 GLU A O 1
ATOM 758 N N . ILE A 1 92 ? 1.728 -4.146 -30.350 1.00 74.19 92 ILE A N 1
ATOM 759 C CA . ILE A 1 92 ? 2.225 -3.881 -31.714 1.00 74.19 92 ILE A CA 1
ATOM 760 C C . ILE A 1 92 ? 2.650 -5.140 -32.485 1.00 74.19 92 ILE A C 1
ATOM 762 O O . ILE A 1 92 ? 3.164 -5.037 -33.596 1.00 74.19 92 ILE A O 1
ATOM 766 N N . GLY A 1 93 ? 2.441 -6.335 -31.924 1.00 59.94 93 GLY A N 1
ATOM 767 C CA . GLY A 1 93 ? 2.709 -7.600 -32.615 1.00 59.94 93 GLY A CA 1
ATOM 768 C C . GLY A 1 93 ? 4.191 -7.875 -32.893 1.00 59.94 93 GLY A C 1
ATOM 769 O O . GLY A 1 93 ? 4.499 -8.760 -33.693 1.00 59.94 93 GLY A O 1
ATOM 770 N N . LEU A 1 94 ? 5.112 -7.161 -32.232 1.00 61.12 94 LEU A N 1
ATOM 771 C CA . LEU A 1 94 ? 6.522 -7.545 -32.196 1.00 61.12 94 LEU A CA 1
ATOM 772 C C . LEU A 1 94 ? 6.595 -8.890 -31.472 1.00 61.12 94 LEU A C 1
ATOM 774 O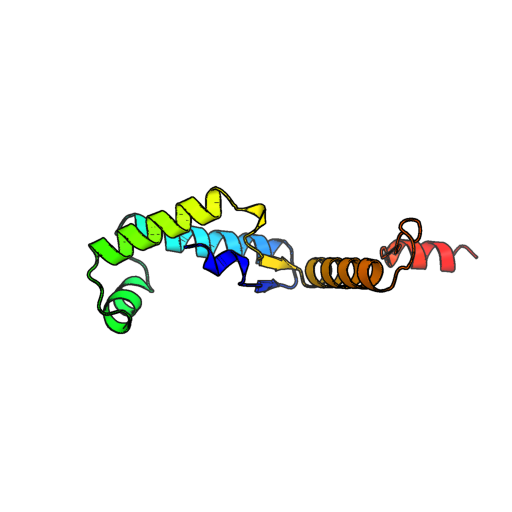 O . LEU A 1 94 ? 6.347 -8.985 -30.270 1.00 61.12 94 LEU A O 1
ATOM 778 N N . ALA A 1 95 ? 6.812 -9.943 -32.258 1.00 52.09 95 ALA A N 1
ATOM 779 C CA . ALA A 1 95 ? 6.719 -11.326 -31.829 1.00 52.09 95 ALA A CA 1
ATOM 780 C C . ALA A 1 95 ? 7.531 -11.584 -30.555 1.00 52.09 95 ALA A C 1
ATOM 782 O O . ALA A 1 95 ? 8.604 -11.016 -30.356 1.00 52.09 95 ALA A O 1
ATOM 783 N N . ALA A 1 96 ? 7.026 -12.514 -29.744 1.00 50.09 96 ALA A N 1
ATOM 784 C CA . ALA A 1 96 ? 7.539 -12.986 -28.457 1.00 50.09 96 ALA A CA 1
ATOM 785 C C . ALA A 1 96 ? 9.006 -13.493 -28.433 1.00 50.09 96 ALA A C 1
ATOM 787 O O . ALA A 1 96 ? 9.415 -14.094 -27.446 1.00 50.09 96 ALA A O 1
ATOM 788 N N . GLY A 1 97 ? 9.777 -13.281 -29.504 1.00 46.72 97 GLY A N 1
ATOM 789 C CA . GLY A 1 97 ? 11.217 -13.523 -29.598 1.00 46.72 97 GLY A CA 1
ATOM 790 C C . GLY A 1 97 ? 12.073 -12.252 -29.621 1.00 46.72 97 GLY A C 1
ATOM 791 O O . GLY A 1 97 ? 13.292 -12.364 -29.595 1.00 46.72 97 GLY A O 1
ATOM 792 N N . TYR A 1 98 ? 11.478 -11.053 -29.646 1.00 46.25 98 TYR A N 1
ATOM 793 C CA . TYR A 1 98 ? 12.212 -9.851 -29.262 1.00 46.25 98 TYR A CA 1
ATOM 794 C C . TYR A 1 98 ? 12.216 -9.829 -27.732 1.00 46.25 98 TYR A C 1
ATOM 796 O O . TYR A 1 98 ? 11.333 -9.239 -27.102 1.00 46.25 98 TYR A O 1
ATOM 804 N N . GLU A 1 99 ? 13.175 -10.536 -27.120 1.00 51.88 99 GLU A N 1
ATOM 805 C CA . GLU A 1 99 ? 13.663 -10.114 -25.811 1.00 51.88 99 GLU A CA 1
ATOM 806 C C . GLU A 1 99 ? 14.007 -8.644 -26.002 1.00 51.88 99 GLU A C 1
ATOM 808 O O . GLU A 1 99 ? 14.984 -8.293 -26.657 1.00 51.88 99 GLU A O 1
ATOM 813 N N . VAL A 1 100 ? 13.127 -7.753 -25.545 1.00 52.38 100 VAL A N 1
ATOM 814 C CA . VAL A 1 100 ? 13.506 -6.361 -25.383 1.00 52.38 100 VAL A CA 1
ATOM 815 C C . VAL A 1 100 ? 14.553 -6.432 -24.275 1.00 52.38 100 VAL A C 1
ATOM 817 O O . VAL A 1 100 ? 14.213 -6.431 -23.091 1.00 52.38 100 VAL A O 1
ATOM 820 N N . GLU A 1 101 ? 15.808 -6.648 -24.667 1.00 54.69 101 GLU A N 1
ATOM 821 C CA . GLU A 1 101 ? 16.977 -6.710 -23.806 1.00 54.69 101 GLU A CA 1
ATOM 822 C C . GLU A 1 101 ? 17.177 -5.302 -23.240 1.00 54.69 101 GLU A C 1
ATOM 824 O O . GLU A 1 101 ? 17.944 -4.489 -23.738 1.00 54.69 101 GLU A O 1
ATOM 829 N N . LEU A 1 102 ? 16.386 -4.969 -22.222 1.00 54.19 102 LEU A N 1
ATOM 830 C CA . LEU A 1 102 ? 16.376 -3.665 -21.557 1.00 54.19 102 LEU A CA 1
ATOM 831 C C . LEU A 1 102 ? 17.498 -3.544 -20.514 1.00 54.19 102 LEU A C 1
ATOM 833 O O . LEU A 1 102 ? 17.492 -2.602 -19.720 1.00 54.19 102 LEU A O 1
ATOM 837 N N . ASP A 1 103 ? 18.456 -4.474 -20.503 1.00 52.47 103 ASP A N 1
ATOM 838 C CA . ASP A 1 103 ? 19.661 -4.383 -19.683 1.00 52.47 103 ASP A CA 1
ATOM 839 C C . ASP A 1 103 ? 20.676 -3.459 -20.369 1.00 52.47 103 ASP A C 1
ATOM 841 O O . ASP A 1 103 ? 21.659 -3.880 -20.977 1.00 52.47 103 ASP A O 1
ATOM 845 N N . ALA A 1 104 ? 20.438 -2.152 -20.242 1.00 55.84 104 ALA A N 1
ATOM 846 C CA . ALA A 1 104 ? 21.368 -1.113 -20.679 1.00 55.84 104 ALA A CA 1
ATOM 847 C C . ALA A 1 104 ? 22.836 -1.334 -20.229 1.00 55.84 104 ALA A C 1
ATOM 849 O O . ALA A 1 104 ? 23.726 -1.028 -21.024 1.00 55.84 104 ALA A O 1
ATOM 850 N N . PRO A 1 105 ? 23.149 -1.898 -19.036 1.00 55.59 105 PRO A N 1
ATOM 851 C CA . PRO A 1 105 ? 24.534 -2.211 -18.673 1.00 55.59 105 PRO A CA 1
ATOM 852 C C . PRO A 1 105 ? 25.172 -3.276 -19.574 1.00 55.59 105 PRO A C 1
ATOM 854 O O . PRO A 1 105 ? 26.366 -3.201 -19.855 1.00 55.59 105 PRO A O 1
ATOM 857 N N . ARG A 1 106 ? 24.386 -4.252 -20.044 1.00 51.53 106 ARG A N 1
ATOM 858 C CA . ARG A 1 106 ? 24.880 -5.338 -20.897 1.00 51.53 106 ARG A CA 1
ATOM 859 C C . ARG A 1 106 ? 25.122 -4.861 -22.328 1.00 51.53 106 ARG A C 1
ATOM 861 O O . ARG A 1 106 ? 26.163 -5.172 -22.892 1.00 51.53 106 ARG A O 1
ATOM 868 N N . ILE A 1 107 ? 24.244 -3.999 -22.846 1.00 54.03 107 ILE A N 1
ATOM 869 C CA . ILE A 1 107 ? 24.436 -3.329 -24.144 1.00 54.03 107 ILE A CA 1
ATOM 870 C C . ILE A 1 107 ? 25.721 -2.488 -24.142 1.00 54.03 107 ILE A C 1
ATOM 872 O O . ILE A 1 107 ? 26.477 -2.510 -25.110 1.00 54.03 107 ILE A O 1
ATOM 876 N N . LEU A 1 108 ? 25.989 -1.749 -23.057 1.00 56.31 108 LEU A N 1
ATOM 877 C CA . LEU A 1 108 ? 27.190 -0.914 -22.967 1.00 56.31 108 LEU A CA 1
ATOM 878 C C . LEU A 1 108 ? 28.477 -1.754 -22.929 1.00 56.31 108 LEU A C 1
A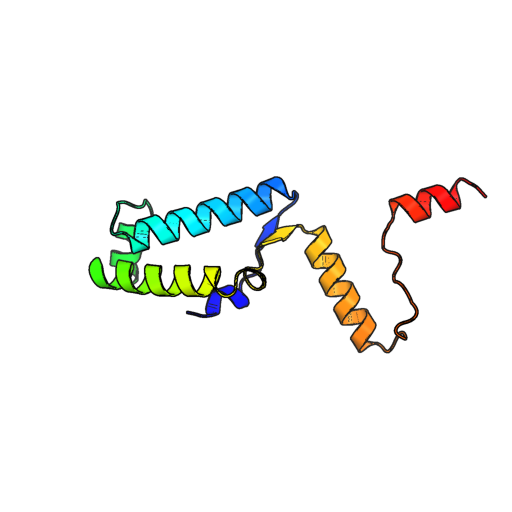TOM 880 O O . LEU A 1 108 ? 29.479 -1.344 -23.502 1.00 56.31 108 LEU A O 1
ATOM 884 N N . SER A 1 109 ? 28.444 -2.921 -22.278 1.00 56.53 109 SER A N 1
ATOM 885 C CA . SER A 1 109 ? 29.561 -3.875 -22.270 1.00 56.53 109 SER A CA 1
ATOM 886 C C . SER A 1 109 ? 29.834 -4.424 -23.669 1.00 56.53 109 SER A C 1
ATOM 888 O O . SER A 1 109 ? 30.967 -4.383 -24.131 1.00 56.53 109 SER A O 1
ATOM 890 N N . GLU A 1 110 ? 28.796 -4.877 -24.375 1.00 55.62 110 GLU A N 1
ATOM 891 C CA . GLU A 1 110 ? 28.938 -5.455 -25.717 1.00 55.62 110 GLU A CA 1
ATOM 892 C C . GLU A 1 110 ? 29.377 -4.421 -26.766 1.00 55.62 110 GLU A C 1
ATOM 894 O O . GLU A 1 110 ? 30.102 -4.767 -27.692 1.00 55.62 110 GLU A O 1
ATOM 899 N N . ALA A 1 111 ? 28.998 -3.147 -26.613 1.00 54.12 111 ALA A N 1
ATOM 900 C CA . ALA A 1 111 ? 29.419 -2.069 -27.513 1.00 54.12 111 ALA A CA 1
ATOM 901 C C . ALA A 1 111 ? 30.872 -1.601 -27.298 1.00 54.12 111 ALA A C 1
ATOM 903 O O . ALA A 1 111 ? 31.442 -0.973 -28.189 1.00 54.12 111 ALA A O 1
ATOM 904 N N . VAL A 1 112 ? 31.452 -1.854 -26.120 1.00 60.66 112 VAL A N 1
ATOM 905 C CA . VAL A 1 112 ? 32.844 -1.499 -25.787 1.00 60.66 112 VAL A CA 1
ATOM 906 C C . VAL A 1 112 ? 33.813 -2.643 -26.113 1.00 60.66 112 VAL A C 1
ATOM 908 O O . VAL A 1 112 ? 34.987 -2.381 -26.357 1.00 60.66 112 VAL A O 1
ATOM 911 N N . ASP A 1 113 ? 33.320 -3.881 -26.184 1.00 54.53 113 ASP A N 1
ATOM 912 C CA . ASP A 1 113 ? 34.089 -5.071 -26.574 1.00 54.53 113 ASP A CA 1
ATOM 913 C C . ASP A 1 113 ? 34.121 -5.319 -28.108 1.00 54.53 113 ASP A C 1
ATOM 915 O O . ASP A 1 113 ? 34.564 -6.385 -28.548 1.00 54.53 113 ASP A O 1
ATOM 919 N N . MET A 1 114 ? 33.677 -4.345 -28.923 1.00 44.03 114 MET A N 1
ATOM 920 C CA . MET A 1 114 ? 33.814 -4.330 -30.395 1.00 44.03 114 MET A CA 1
ATOM 921 C C . MET A 1 114 ? 35.059 -3.586 -30.884 1.00 44.03 114 MET A C 1
ATOM 923 O O . MET A 1 114 ? 35.344 -2.481 -30.371 1.00 44.03 114 MET A O 1
#

pLDDT: mean 85.38, std 16.61, range [44.03, 98.25]

Radius of gyration: 20.26 Å; chains: 1; bounding box: 53×28×50 Å